Protein AF-A0A522EMK8-F1 (afdb_monomer_lite)

pLDDT: mean 88.74, std 14.67, range [38.94, 98.25]

Secondary structure (DSSP, 8-state):
-EEEEE-SS-EEEEPPGGGS-TTSSS---EEEE--EEEE--S-GGG--STTSSS-S-S------TTTHHHHS-TTTHHHHHHHHHHHHHHHHHTT----STT-------------

Foldseek 3Di:
DAWLDKDPAWDWFFDDPVPWDPPDPPTDGTDTDMDTDDDDPDDPVPDDQPPDPDGPDDDDDDDQLQQCLVVDDPRCNVVSVVGSVVVVVSCVVVVNDRDPPNHPDPPPPPDDPDD

Sequence (115 aa):
VQILGRTRYWLRYQLPERYIRKNSLPLCIGQKQIWYILRLITPDTNVRFDHCAKPEFDSWRWVDYWEPLNDVVYFKRKVYQKAMSELGVLLATNGIPVKAEGYPAKKNKAKKAKS

Radius of gyration: 17.84 Å; chains: 1; bounding box: 58×30×48 Å

Structure (mmCIF, N/CA/C/O backbone):
data_AF-A0A522EMK8-F1
#
_entry.id   AF-A0A522EMK8-F1
#
loop_
_atom_site.group_PDB
_atom_site.id
_atom_site.type_symbol
_atom_site.label_atom_id
_atom_site.label_alt_id
_atom_site.label_comp_id
_atom_site.label_asym_id
_atom_site.label_entity_id
_atom_site.label_seq_id
_atom_site.pdbx_PDB_ins_code
_atom_site.Cartn_x
_atom_site.Cartn_y
_atom_site.Cartn_z
_atom_site.occupancy
_atom_site.B_iso_or_equiv
_atom_site.auth_seq_id
_atom_site.auth_comp_id
_atom_site.auth_asym_id
_atom_site.auth_atom_id
_atom_site.pdbx_PDB_model_num
ATOM 1 N N . VAL A 1 1 ? 14.783 4.767 -7.978 1.00 93.56 1 VAL A N 1
ATOM 2 C CA . VAL A 1 1 ? 13.348 4.547 -8.303 1.00 93.56 1 VAL A CA 1
ATOM 3 C C . VAL A 1 1 ? 12.790 5.766 -9.027 1.00 93.56 1 VAL A C 1
ATOM 5 O O . VAL A 1 1 ? 13.354 6.841 -8.863 1.00 93.56 1 VAL A O 1
ATOM 8 N N . GLN A 1 2 ? 11.707 5.617 -9.791 1.00 95.12 2 GLN A N 1
ATOM 9 C CA . GLN A 1 2 ? 10.944 6.712 -10.408 1.00 95.12 2 GLN A CA 1
ATOM 10 C C . GLN A 1 2 ? 9.524 6.738 -9.825 1.00 95.12 2 GLN A C 1
ATOM 12 O O . GLN A 1 2 ? 8.908 5.685 -9.668 1.00 95.12 2 GLN A O 1
ATOM 17 N N . ILE A 1 3 ? 8.991 7.923 -9.517 1.00 95.44 3 ILE A N 1
ATOM 18 C CA . ILE A 1 3 ? 7.607 8.080 -9.047 1.00 95.44 3 ILE A CA 1
ATOM 19 C C . ILE A 1 3 ? 6.674 8.136 -10.257 1.00 95.44 3 ILE A C 1
ATOM 21 O O . ILE A 1 3 ? 6.831 9.001 -11.113 1.00 95.44 3 ILE A O 1
ATOM 25 N N . LEU A 1 4 ? 5.697 7.230 -10.310 1.00 94.50 4 LEU A N 1
ATOM 26 C CA . LEU A 1 4 ? 4.663 7.206 -11.350 1.00 94.50 4 LEU A CA 1
ATOM 27 C C . LEU A 1 4 ? 3.381 7.928 -10.908 1.00 94.50 4 LEU A C 1
ATOM 29 O O . LEU A 1 4 ? 2.617 8.412 -11.736 1.00 94.50 4 LEU A O 1
ATOM 33 N N . GLY A 1 5 ? 3.130 8.003 -9.599 1.00 95.50 5 GLY A N 1
ATOM 34 C CA . GLY A 1 5 ? 1.948 8.666 -9.064 1.00 95.50 5 GLY A CA 1
ATOM 35 C C . GLY A 1 5 ? 1.779 8.492 -7.561 1.00 95.50 5 GLY A C 1
ATOM 36 O O . GLY A 1 5 ? 2.550 7.788 -6.904 1.00 95.50 5 GLY A O 1
ATOM 37 N N . ARG A 1 6 ? 0.742 9.138 -7.023 1.00 97.19 6 ARG A N 1
ATOM 38 C CA . ARG A 1 6 ? 0.340 9.026 -5.619 1.00 97.19 6 ARG A CA 1
ATOM 39 C C . ARG A 1 6 ? -1.169 9.125 -5.453 1.00 97.19 6 ARG A C 1
ATOM 41 O O . ARG A 1 6 ? -1.839 9.693 -6.311 1.00 97.19 6 ARG A O 1
ATOM 48 N N . THR A 1 7 ? -1.681 8.676 -4.311 1.00 97.88 7 THR A N 1
ATOM 49 C CA . THR A 1 7 ? -3.073 8.942 -3.939 1.00 97.88 7 THR A CA 1
ATOM 50 C C . THR A 1 7 ? -3.287 10.433 -3.704 1.00 97.88 7 THR A C 1
ATOM 52 O O . THR A 1 7 ? -2.461 11.117 -3.083 1.00 97.88 7 THR A O 1
ATOM 55 N N . ARG A 1 8 ? -4.420 10.949 -4.176 1.00 96.44 8 ARG A N 1
ATOM 56 C CA . ARG A 1 8 ? -4.807 12.359 -4.093 1.00 96.44 8 ARG A CA 1
ATOM 57 C C . ARG A 1 8 ? -4.987 12.803 -2.647 1.00 96.44 8 ARG A C 1
ATOM 59 O O . ARG A 1 8 ? -4.515 13.879 -2.276 1.00 96.44 8 ARG A O 1
ATOM 66 N N . TYR A 1 9 ? -5.616 11.955 -1.835 1.00 97.19 9 TYR A N 1
ATOM 67 C CA . TYR A 1 9 ? -5.967 12.242 -0.447 1.00 97.19 9 TYR A CA 1
ATOM 68 C C . TYR A 1 9 ? -5.414 11.204 0.529 1.00 97.19 9 TYR A C 1
ATOM 70 O O . TYR A 1 9 ? -5.051 10.087 0.164 1.00 97.19 9 TYR A O 1
ATOM 78 N N . TRP A 1 10 ? -5.402 11.586 1.807 1.00 98.25 10 TRP A N 1
ATOM 79 C CA . TRP A 1 10 ? -5.060 10.706 2.919 1.00 98.25 10 TRP A CA 1
ATOM 80 C C . TRP A 1 10 ? -6.054 9.551 3.049 1.00 98.25 10 TRP A C 1
ATOM 82 O O . TRP A 1 10 ? -7.241 9.764 3.325 1.00 98.25 10 TRP A O 1
ATOM 92 N N . LEU A 1 11 ? -5.548 8.327 2.958 1.00 98.06 11 LEU A N 1
ATOM 93 C CA . LEU A 1 11 ? -6.284 7.110 3.276 1.00 98.06 11 LEU A CA 1
ATOM 94 C C . LEU A 1 11 ? -6.106 6.771 4.755 1.00 98.06 11 LEU A C 1
ATOM 96 O O . LEU A 1 11 ? -5.055 7.022 5.337 1.00 98.06 11 LEU A O 1
ATOM 100 N N . ARG A 1 12 ? -7.152 6.242 5.391 1.00 98.00 12 ARG A N 1
ATOM 101 C CA . ARG A 1 12 ? -7.174 6.005 6.840 1.00 98.00 12 ARG A CA 1
ATOM 102 C C . ARG A 1 12 ? -7.649 4.598 7.147 1.00 98.00 12 ARG A C 1
ATOM 104 O O . ARG A 1 12 ? -8.628 4.144 6.555 1.00 98.00 12 ARG A O 1
ATOM 111 N N . TYR A 1 13 ? -6.997 3.959 8.109 1.00 97.25 13 TYR A N 1
ATOM 112 C CA . TYR A 1 13 ? -7.505 2.756 8.759 1.00 97.25 13 TYR A CA 1
ATOM 113 C C . TYR A 1 13 ? -7.374 2.883 10.273 1.00 97.25 13 TYR A C 1
ATOM 115 O O . TYR A 1 13 ? -6.510 3.603 10.779 1.00 97.25 13 TYR A O 1
ATOM 123 N N . GLN A 1 14 ? -8.230 2.156 10.982 1.00 96.69 14 GLN A N 1
ATOM 124 C CA . GLN A 1 14 ? -8.163 2.010 12.429 1.00 96.69 14 GLN A CA 1
ATOM 125 C C . GLN A 1 14 ? -7.516 0.675 12.780 1.00 96.69 14 GLN A C 1
ATOM 127 O O . GLN A 1 14 ? -7.732 -0.332 12.097 1.00 96.69 14 GLN A O 1
ATOM 132 N N . LEU A 1 15 ? -6.706 0.678 13.831 1.00 96.62 15 LEU A N 1
ATOM 133 C CA . LEU A 1 15 ? -6.187 -0.546 14.415 1.00 96.62 15 LEU A CA 1
ATOM 134 C C . LEU A 1 15 ? -7.317 -1.246 15.183 1.00 96.62 15 LEU A C 1
ATOM 136 O O . LEU A 1 15 ? -8.038 -0.594 15.936 1.00 96.62 15 LEU A O 1
ATOM 140 N N . PRO A 1 16 ? -7.469 -2.568 15.028 1.00 96.12 16 PRO A N 1
ATOM 141 C CA . PRO A 1 16 ? -8.284 -3.361 15.938 1.00 96.12 16 PRO A CA 1
ATOM 142 C C . PRO A 1 16 ? -7.791 -3.208 17.377 1.00 96.12 16 PRO A C 1
ATOM 144 O O . PRO A 1 16 ? -6.582 -3.118 17.589 1.00 96.12 16 PRO A O 1
ATOM 147 N N . GLU A 1 17 ? -8.698 -3.256 18.356 1.00 93.81 17 GLU A N 1
ATOM 148 C CA . GLU A 1 17 ? -8.380 -2.933 19.756 1.00 93.81 17 GLU A CA 1
ATOM 149 C C . GLU A 1 17 ? -7.176 -3.715 20.301 1.00 93.81 17 GLU A C 1
ATOM 151 O O . GLU A 1 17 ? -6.285 -3.137 20.917 1.00 93.81 17 GLU A O 1
ATOM 156 N N . ARG A 1 18 ? -7.081 -5.010 19.978 1.00 94.00 18 ARG A N 1
ATOM 157 C CA . ARG A 1 18 ? -5.967 -5.883 20.388 1.00 94.00 18 ARG A CA 1
ATOM 158 C C . ARG A 1 18 ? -4.580 -5.443 19.896 1.00 94.00 18 ARG A C 1
ATOM 160 O O . ARG A 1 18 ? -3.580 -5.902 20.430 1.00 94.00 18 ARG A O 1
ATOM 167 N N . TYR A 1 19 ? -4.508 -4.609 18.858 1.00 93.56 19 TYR A N 1
ATOM 168 C CA . TYR A 1 19 ? -3.254 -4.085 18.307 1.00 93.56 19 TYR A CA 1
ATOM 169 C C . TYR A 1 19 ? -2.955 -2.650 18.765 1.00 93.56 19 TYR A C 1
ATOM 171 O O . TYR A 1 19 ? -1.913 -2.100 18.402 1.00 93.56 19 TYR A O 1
ATOM 179 N N . ILE A 1 20 ? -3.842 -2.034 19.551 1.00 93.88 20 ILE A N 1
ATOM 180 C CA . ILE A 1 20 ? -3.618 -0.710 20.130 1.00 93.88 20 ILE A CA 1
ATOM 181 C C . ILE A 1 20 ? -2.710 -0.861 21.354 1.00 93.88 20 ILE A C 1
ATOM 183 O O . ILE A 1 20 ? -3.032 -1.561 22.314 1.00 93.88 20 ILE A O 1
ATOM 187 N N . ARG A 1 21 ? -1.565 -0.174 21.341 1.00 92.56 21 ARG A N 1
ATOM 188 C CA . ARG A 1 21 ? -0.636 -0.152 22.476 1.00 92.56 21 ARG A CA 1
ATOM 189 C C . ARG A 1 21 ? -1.170 0.802 23.544 1.00 92.56 21 ARG A C 1
ATOM 191 O O . ARG A 1 21 ? -1.042 2.013 23.410 1.00 92.56 21 ARG A O 1
ATOM 198 N N . LYS A 1 22 ? -1.761 0.250 24.607 1.00 89.44 22 LYS A N 1
ATOM 199 C CA . LYS A 1 22 ? -2.355 1.033 25.710 1.00 89.44 22 LYS A CA 1
ATOM 200 C C . LYS A 1 22 ? -1.308 1.750 26.582 1.00 89.44 22 LYS A C 1
ATOM 202 O O . LYS A 1 22 ? -1.645 2.704 27.265 1.00 89.44 22 LYS A O 1
ATOM 207 N N . ASN A 1 23 ? -0.036 1.352 26.486 1.00 90.75 23 ASN A N 1
ATOM 208 C CA . ASN A 1 23 ? 1.065 1.911 27.280 1.00 90.75 23 ASN A CA 1
ATOM 209 C C . ASN A 1 23 ? 1.780 3.093 26.596 1.00 90.75 23 ASN A C 1
ATOM 211 O O . ASN A 1 23 ? 2.814 3.540 27.082 1.00 90.75 23 ASN A O 1
ATOM 215 N N . SER A 1 24 ? 1.282 3.578 25.452 1.00 86.31 24 SER A N 1
ATOM 216 C CA . SER A 1 24 ? 1.840 4.745 24.759 1.00 86.31 24 SER A CA 1
ATOM 217 C C . SER A 1 24 ? 0.878 5.926 24.822 1.00 86.31 24 SER A C 1
ATOM 219 O O . SER A 1 24 ? -0.275 5.796 24.405 1.00 86.31 24 SER A O 1
ATOM 221 N N . LEU A 1 25 ? 1.371 7.078 25.280 1.00 88.69 25 LEU A N 1
ATOM 222 C CA . LEU A 1 25 ? 0.669 8.358 25.230 1.00 88.69 25 LEU A CA 1
ATOM 223 C C . LEU A 1 25 ? 1.393 9.289 24.242 1.00 88.69 25 LEU A C 1
ATOM 225 O O . LEU A 1 25 ? 2.605 9.456 24.370 1.00 88.69 25 LEU A O 1
ATOM 229 N N . PRO A 1 26 ? 0.690 9.891 23.264 1.00 89.44 26 PRO A N 1
ATOM 230 C CA . PRO A 1 26 ? -0.743 9.759 22.986 1.00 89.44 26 PRO A CA 1
ATOM 231 C C . PRO A 1 26 ? -1.124 8.392 22.388 1.00 89.44 26 PRO A C 1
ATOM 233 O O . PRO A 1 26 ? -0.322 7.727 21.731 1.00 89.44 26 PRO A O 1
ATOM 236 N N . LEU A 1 27 ? -2.383 7.986 22.589 1.00 93.31 27 LEU A N 1
ATOM 237 C CA . LEU A 1 27 ? -2.897 6.715 22.080 1.00 93.31 27 LEU A CA 1
ATOM 238 C C . LEU A 1 27 ? -2.950 6.717 20.544 1.00 93.31 27 LEU A C 1
ATOM 240 O O . LEU A 1 27 ? -3.671 7.507 19.930 1.00 93.31 27 LEU A O 1
ATOM 244 N N . CYS A 1 28 ? -2.236 5.787 19.911 1.00 94.12 28 CYS A N 1
ATOM 245 C CA . CYS A 1 28 ? -2.283 5.600 18.464 1.00 94.12 28 CYS A CA 1
ATOM 246 C C . CYS A 1 28 ? -3.376 4.590 18.080 1.00 94.12 28 CYS A C 1
ATOM 248 O O . CYS A 1 28 ? -3.227 3.385 18.282 1.00 94.12 28 CYS A O 1
ATOM 250 N N . ILE A 1 29 ? -4.474 5.084 17.504 1.00 95.31 29 ILE A N 1
ATOM 251 C CA . ILE A 1 29 ? -5.650 4.273 17.132 1.00 95.31 29 ILE A CA 1
ATOM 252 C C . ILE A 1 29 ? -5.648 3.806 15.668 1.00 95.31 29 ILE A C 1
ATOM 254 O O . ILE A 1 29 ? -6.589 3.152 15.219 1.00 95.31 29 ILE A O 1
ATOM 258 N N . GLY A 1 30 ? -4.643 4.176 14.877 1.00 96.06 30 GLY A N 1
ATOM 259 C CA . GLY A 1 30 ? -4.666 3.965 13.433 1.00 96.06 30 GLY A CA 1
ATOM 260 C C . GLY A 1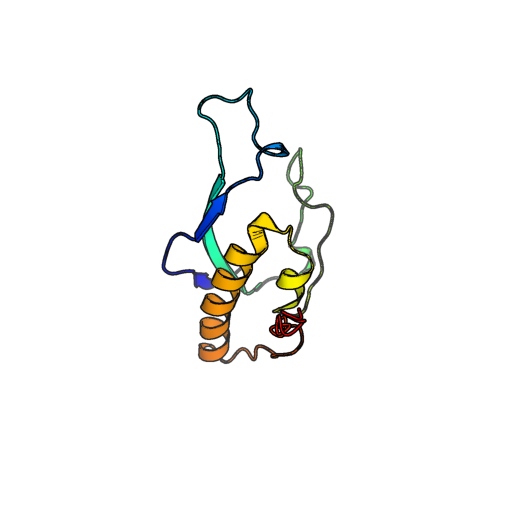 30 ? -3.594 4.751 12.698 1.00 96.06 30 GLY A C 1
ATOM 261 O O . GLY A 1 30 ? -2.707 5.340 13.309 1.00 96.06 30 GLY A O 1
ATOM 262 N N . GLN A 1 31 ? -3.690 4.773 11.371 1.00 97.12 31 GLN A N 1
ATOM 263 C CA . GLN A 1 31 ? -2.762 5.532 10.535 1.00 97.12 31 GLN A CA 1
ATOM 264 C C . GLN A 1 31 ? -3.494 6.321 9.452 1.00 97.12 31 GLN A C 1
ATOM 266 O O . GLN A 1 31 ? -4.539 5.904 8.944 1.00 97.12 31 GLN A O 1
ATOM 271 N N . LYS A 1 32 ? -2.903 7.462 9.088 1.00 97.62 32 LYS A N 1
ATOM 272 C CA . LYS A 1 32 ? -3.210 8.218 7.872 1.00 97.62 32 LYS A CA 1
ATOM 273 C C . LYS A 1 32 ? -2.049 7.988 6.907 1.00 97.62 32 LYS A C 1
ATOM 275 O O . LYS A 1 32 ? -0.902 8.153 7.306 1.00 97.62 32 LYS A O 1
ATOM 280 N N . GLN A 1 33 ? -2.336 7.594 5.673 1.00 98.19 33 GLN A N 1
ATOM 281 C CA . GLN A 1 33 ? -1.322 7.234 4.684 1.00 98.19 33 GLN A CA 1
ATOM 282 C C . GLN A 1 33 ? -1.584 7.916 3.337 1.00 98.19 33 GLN A C 1
ATOM 284 O O . GLN A 1 33 ? -2.731 7.996 2.893 1.00 98.19 33 GLN A O 1
ATOM 289 N N . ILE A 1 34 ? -0.513 8.372 2.687 1.00 98.19 34 ILE A N 1
ATOM 290 C CA . ILE A 1 34 ? -0.471 8.671 1.252 1.00 98.19 34 ILE A CA 1
ATOM 291 C C . ILE A 1 34 ? 0.298 7.531 0.599 1.00 98.19 34 ILE A C 1
ATOM 293 O O . ILE A 1 34 ? 1.377 7.173 1.067 1.00 98.19 34 ILE A O 1
ATOM 297 N N . TRP A 1 35 ? -0.268 6.954 -0.453 1.00 98.19 35 TRP A N 1
ATOM 298 C CA . TRP A 1 35 ? 0.351 5.853 -1.178 1.00 98.19 35 TRP A CA 1
ATOM 299 C C . TRP A 1 35 ? 1.020 6.373 -2.438 1.00 98.19 35 TRP A C 1
ATOM 301 O O . TRP A 1 35 ? 0.465 7.241 -3.105 1.00 98.19 35 TRP A O 1
ATOM 311 N N . TYR A 1 36 ? 2.184 5.822 -2.762 1.00 97.44 36 TYR A N 1
ATOM 312 C CA . TYR A 1 36 ? 2.920 6.107 -3.989 1.00 97.44 36 TYR A CA 1
ATOM 313 C C . TYR A 1 36 ? 3.036 4.833 -4.810 1.00 97.44 36 TYR A C 1
ATOM 315 O O . TYR A 1 36 ? 3.173 3.746 -4.250 1.00 97.44 36 TYR A O 1
ATOM 323 N N . ILE A 1 37 ? 3.019 4.980 -6.130 1.00 95.88 37 ILE A N 1
ATOM 324 C CA . ILE A 1 37 ? 3.396 3.907 -7.041 1.00 95.88 37 ILE A CA 1
ATOM 325 C C . ILE A 1 37 ? 4.706 4.257 -7.725 1.00 95.88 37 ILE A C 1
ATOM 327 O O . ILE A 1 37 ? 4.879 5.358 -8.255 1.00 95.88 37 ILE A O 1
ATOM 331 N N . LEU A 1 38 ? 5.653 3.328 -7.633 1.00 95.50 38 LEU A N 1
ATOM 332 C CA . LEU A 1 38 ? 7.040 3.535 -8.013 1.00 95.50 38 LEU A CA 1
ATOM 333 C C . LEU A 1 38 ? 7.443 2.516 -9.072 1.00 95.50 38 LEU A C 1
ATOM 335 O O . LEU A 1 38 ? 7.081 1.345 -8.984 1.00 95.50 38 LEU A O 1
ATOM 339 N N . ARG A 1 39 ? 8.251 2.962 -10.029 1.00 94.44 39 ARG A N 1
ATOM 340 C CA . ARG A 1 39 ? 8.988 2.091 -10.940 1.00 94.44 39 ARG A CA 1
ATOM 341 C C . ARG A 1 39 ? 10.396 1.883 -10.395 1.00 94.44 39 ARG A C 1
ATOM 343 O O . ARG A 1 39 ? 11.123 2.850 -10.133 1.00 94.44 39 ARG A O 1
ATOM 350 N N . LEU A 1 40 ? 10.795 0.627 -10.239 1.00 96.00 40 LEU A N 1
ATOM 351 C CA . LEU A 1 40 ? 12.192 0.289 -10.005 1.00 96.00 40 LEU A CA 1
ATOM 352 C C . LEU A 1 40 ? 12.962 0.498 -11.320 1.00 96.00 40 LEU A C 1
ATOM 354 O O . LEU A 1 40 ? 12.553 0.008 -12.367 1.00 96.00 40 LEU A O 1
ATOM 358 N N . ILE A 1 41 ? 14.022 1.307 -11.271 1.00 96.75 41 ILE A N 1
ATOM 359 C CA . ILE A 1 41 ? 14.865 1.668 -12.433 1.00 96.75 41 ILE A CA 1
ATOM 360 C C . ILE A 1 41 ? 16.290 1.115 -12.299 1.00 96.75 41 ILE A C 1
ATOM 362 O O . ILE A 1 41 ? 17.160 1.413 -13.106 1.00 96.75 41 ILE A O 1
ATOM 366 N N . THR A 1 42 ? 16.533 0.363 -11.231 1.00 97.00 42 THR A N 1
ATOM 367 C CA . THR A 1 42 ? 17.808 -0.263 -10.884 1.00 97.00 42 THR A CA 1
ATOM 368 C C . THR A 1 42 ? 17.622 -1.776 -10.870 1.00 97.00 42 THR A C 1
ATOM 370 O O . THR A 1 42 ? 16.478 -2.228 -10.817 1.00 97.00 42 THR A O 1
ATOM 373 N N . PRO A 1 43 ? 18.708 -2.560 -10.852 1.00 96.94 43 PRO A N 1
ATOM 374 C CA . PRO A 1 43 ? 18.610 -3.998 -10.640 1.00 96.94 43 PRO A CA 1
ATOM 375 C C . PRO A 1 43 ? 17.895 -4.350 -9.328 1.00 96.94 43 PRO A C 1
ATOM 377 O O . PRO A 1 43 ? 18.026 -3.640 -8.326 1.00 96.94 43 PRO A O 1
ATOM 380 N N . ASP A 1 44 ? 17.196 -5.482 -9.331 1.00 95.56 44 ASP A N 1
ATOM 381 C CA . ASP A 1 44 ? 16.466 -6.029 -8.180 1.00 95.56 44 ASP A CA 1
ATOM 382 C C . ASP A 1 44 ? 17.388 -6.317 -6.982 1.00 95.56 44 ASP A C 1
ATOM 384 O O . ASP A 1 44 ? 16.978 -6.182 -5.831 1.00 95.56 44 ASP A O 1
ATOM 388 N N . THR A 1 45 ? 18.669 -6.606 -7.237 1.00 95.12 45 THR A N 1
ATOM 389 C CA . THR A 1 45 ? 19.716 -6.791 -6.214 1.00 95.12 45 THR A CA 1
ATOM 390 C C . THR A 1 45 ? 19.926 -5.570 -5.320 1.00 95.12 45 THR A C 1
ATOM 392 O O . THR A 1 45 ? 20.512 -5.686 -4.246 1.00 95.12 45 THR A O 1
ATOM 395 N N . ASN A 1 46 ? 19.462 -4.393 -5.745 1.00 95.50 46 ASN A N 1
ATOM 396 C CA . ASN A 1 46 ? 19.572 -3.170 -4.956 1.00 95.50 46 ASN A CA 1
ATOM 397 C C . ASN A 1 46 ? 18.455 -3.045 -3.905 1.00 95.50 46 ASN A C 1
ATOM 399 O O . ASN A 1 46 ? 18.514 -2.144 -3.067 1.00 95.50 46 ASN A O 1
ATOM 403 N N . VAL A 1 47 ? 17.443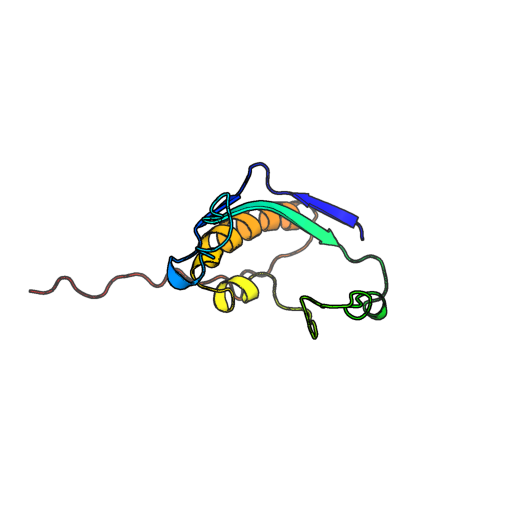 -3.920 -3.925 1.00 94.62 47 VAL A N 1
ATOM 404 C CA . VAL A 1 47 ? 16.415 -3.987 -2.881 1.00 94.62 47 VAL A CA 1
ATOM 405 C C . VAL A 1 47 ? 16.969 -4.789 -1.703 1.00 94.62 47 VAL A C 1
ATOM 407 O O . VAL A 1 47 ? 17.045 -6.015 -1.749 1.00 94.62 47 VAL A O 1
ATOM 410 N N . ARG A 1 48 ? 17.370 -4.079 -0.644 1.00 94.56 48 ARG A N 1
ATOM 411 C CA . ARG A 1 48 ? 18.001 -4.645 0.556 1.00 94.56 48 ARG A CA 1
ATOM 412 C C . ARG A 1 48 ? 17.227 -4.296 1.822 1.00 94.56 48 ARG A C 1
ATOM 414 O O . ARG A 1 48 ? 16.780 -3.161 1.979 1.00 94.56 48 ARG A O 1
ATOM 421 N N . PHE A 1 49 ? 17.130 -5.252 2.745 1.00 94.75 49 PHE A N 1
ATOM 422 C CA . PHE A 1 49 ? 16.458 -5.083 4.042 1.00 94.75 49 PHE A CA 1
ATOM 423 C C . PHE A 1 49 ? 17.412 -5.134 5.243 1.00 94.75 49 PHE A C 1
ATOM 425 O O . PHE A 1 49 ? 17.004 -4.853 6.361 1.00 94.75 49 PHE A O 1
ATOM 432 N N . ASP A 1 50 ? 18.694 -5.420 5.026 1.00 93.38 50 ASP A N 1
ATOM 433 C CA . ASP A 1 50 ? 19.711 -5.638 6.063 1.00 93.38 50 ASP A CA 1
ATOM 434 C C . ASP A 1 50 ? 20.422 -4.355 6.539 1.00 93.38 50 ASP A C 1
ATOM 436 O O . ASP A 1 50 ? 21.350 -4.405 7.341 1.00 93.38 50 ASP A O 1
ATOM 440 N N . HIS A 1 51 ? 19.974 -3.183 6.085 1.00 91.62 51 HIS A N 1
ATOM 441 C CA . HIS A 1 51 ? 20.551 -1.887 6.463 1.00 91.62 51 HIS A CA 1
ATOM 442 C C . HIS A 1 51 ? 19.946 -1.266 7.736 1.00 91.62 51 HIS A C 1
ATOM 444 O O . HIS A 1 51 ? 20.291 -0.141 8.098 1.00 91.62 51 HIS A O 1
ATOM 450 N N . CYS A 1 52 ? 19.043 -1.967 8.426 1.00 93.50 52 CYS A N 1
ATOM 451 C CA . CYS A 1 52 ? 18.442 -1.513 9.678 1.00 93.50 52 CYS A CA 1
ATOM 452 C C . CYS A 1 52 ? 18.646 -2.557 10.780 1.00 93.50 52 CYS A C 1
ATOM 454 O O . CYS A 1 52 ? 18.450 -3.744 10.543 1.00 93.50 52 CYS A O 1
ATOM 456 N N . ALA A 1 53 ? 18.956 -2.117 12.006 1.00 93.56 53 ALA A N 1
ATOM 457 C CA . ALA A 1 53 ? 19.128 -3.008 13.161 1.00 93.56 53 ALA A CA 1
ATOM 458 C C . ALA A 1 53 ? 17.868 -3.831 13.489 1.00 93.56 53 ALA A C 1
ATOM 460 O O . ALA A 1 53 ? 17.953 -4.892 14.102 1.00 93.56 53 ALA A O 1
ATOM 461 N N . LYS A 1 54 ? 16.691 -3.331 13.096 1.00 93.62 54 LYS A N 1
ATOM 462 C CA . LYS A 1 54 ? 15.414 -4.027 13.232 1.00 93.62 54 LYS A CA 1
ATOM 463 C C . LYS A 1 54 ? 14.644 -3.937 11.909 1.00 93.62 54 LYS A C 1
ATOM 465 O O . LYS A 1 54 ? 13.854 -3.003 11.750 1.00 93.62 54 LYS A O 1
ATOM 470 N N . PRO A 1 55 ? 14.896 -4.850 10.957 1.00 94.50 55 PRO A N 1
ATOM 471 C CA . PRO A 1 55 ? 14.248 -4.818 9.652 1.00 94.50 55 PRO A CA 1
ATOM 472 C C . PRO A 1 55 ? 12.738 -5.060 9.773 1.00 94.50 55 PRO A C 1
ATOM 474 O O . PRO A 1 55 ? 12.281 -5.805 10.638 1.00 94.50 55 PRO A O 1
ATOM 477 N N . GLU A 1 56 ? 11.954 -4.406 8.913 1.00 94.31 56 GLU A N 1
ATOM 478 C CA . GLU A 1 56 ? 10.506 -4.652 8.811 1.00 94.31 56 GLU A CA 1
ATOM 479 C C . GLU A 1 56 ? 10.195 -5.906 7.980 1.00 94.31 56 GLU A C 1
ATOM 481 O O . GLU A 1 56 ? 9.175 -6.555 8.207 1.00 94.31 56 GLU A O 1
ATOM 486 N N . PHE A 1 57 ? 11.072 -6.247 7.033 1.00 95.38 57 PHE A N 1
ATOM 487 C CA . PHE A 1 57 ? 10.878 -7.319 6.062 1.00 95.38 57 PHE A CA 1
ATOM 488 C C . PHE A 1 57 ? 12.083 -8.256 6.032 1.00 95.38 57 PHE A C 1
ATOM 490 O O . PHE A 1 57 ? 13.221 -7.796 6.082 1.00 95.38 57 PHE A O 1
ATOM 497 N N . ASP A 1 58 ? 11.814 -9.551 5.865 1.00 94.19 58 ASP A N 1
ATOM 498 C CA . ASP A 1 58 ? 12.851 -10.580 5.717 1.00 94.19 58 ASP A CA 1
ATOM 499 C C . ASP A 1 58 ? 13.186 -10.853 4.242 1.00 94.19 58 ASP A C 1
ATOM 501 O O . ASP A 1 58 ? 14.328 -11.128 3.885 1.00 94.19 58 ASP A O 1
ATOM 505 N N . SER A 1 59 ? 12.182 -10.795 3.362 1.00 94.50 59 SER A N 1
ATOM 506 C CA . SER A 1 59 ? 12.326 -11.063 1.928 1.00 94.50 59 SER A CA 1
ATOM 507 C C . SER A 1 59 ? 11.218 -10.392 1.116 1.00 94.50 59 SER A C 1
ATOM 509 O O . SER A 1 59 ? 10.263 -9.839 1.667 1.00 94.50 59 SER A O 1
ATOM 511 N N . TRP A 1 60 ? 11.354 -10.425 -0.210 1.00 95.75 60 TRP A N 1
ATOM 512 C CA . TRP A 1 60 ? 10.376 -9.875 -1.139 1.00 95.75 60 TRP A CA 1
ATOM 513 C C . TRP A 1 60 ? 10.298 -10.708 -2.419 1.00 95.75 60 TRP A C 1
ATOM 515 O O . TRP A 1 60 ? 11.221 -11.448 -2.755 1.00 95.75 60 TRP A O 1
ATOM 525 N N . ARG A 1 61 ? 9.181 -10.579 -3.136 1.00 95.56 61 ARG A N 1
ATOM 526 C CA . ARG A 1 61 ? 8.990 -11.130 -4.480 1.00 95.56 61 ARG A CA 1
ATOM 527 C C . ARG A 1 61 ? 8.102 -10.199 -5.293 1.00 95.56 61 ARG A C 1
ATOM 529 O O . ARG A 1 61 ? 7.266 -9.495 -4.723 1.00 95.56 61 ARG A O 1
ATOM 536 N N . TRP A 1 62 ? 8.244 -10.238 -6.611 1.00 95.06 62 TRP A N 1
ATOM 537 C CA . TRP A 1 62 ? 7.247 -9.655 -7.502 1.00 95.06 62 TRP A CA 1
ATOM 538 C C . TRP A 1 62 ? 5.959 -10.481 -7.460 1.00 95.06 62 TRP A C 1
ATOM 540 O O . TRP A 1 62 ? 5.994 -11.710 -7.377 1.00 95.06 62 TRP A O 1
ATOM 550 N N . VAL A 1 63 ? 4.826 -9.785 -7.491 1.00 93.81 63 VAL A N 1
ATOM 551 C CA . VAL A 1 63 ? 3.477 -10.358 -7.443 1.00 93.81 63 VAL A CA 1
ATOM 552 C C . VAL A 1 63 ? 2.597 -9.665 -8.471 1.00 93.81 63 VAL A C 1
ATOM 554 O O . VAL A 1 63 ? 2.891 -8.531 -8.868 1.00 93.81 63 VAL A O 1
ATOM 557 N N . ASP A 1 64 ? 1.509 -10.317 -8.877 1.00 92.31 64 ASP A N 1
ATOM 558 C CA . ASP A 1 64 ? 0.532 -9.668 -9.746 1.00 92.31 64 ASP A CA 1
ATOM 559 C C . ASP A 1 64 ? -0.117 -8.480 -9.031 1.00 92.31 64 ASP A C 1
ATOM 561 O O . ASP A 1 64 ? -0.321 -8.493 -7.813 1.00 92.31 64 ASP A O 1
ATOM 565 N N . TYR A 1 65 ? -0.473 -7.443 -9.798 1.00 93.56 65 TYR A N 1
ATOM 566 C CA . TYR A 1 65 ? -0.867 -6.150 -9.234 1.00 93.56 65 TYR A CA 1
ATOM 567 C C . TYR A 1 65 ? -1.967 -6.268 -8.181 1.00 93.56 65 TYR A C 1
ATOM 569 O O . TYR A 1 65 ? -1.899 -5.576 -7.179 1.00 93.56 65 TYR A O 1
ATOM 577 N N . TRP A 1 66 ? -2.957 -7.145 -8.368 1.00 93.81 66 TRP A N 1
ATOM 578 C CA . TRP A 1 66 ? -4.093 -7.281 -7.453 1.00 93.81 66 TRP A CA 1
ATOM 579 C C . TRP A 1 66 ? -3.910 -8.310 -6.334 1.00 93.81 66 TRP A C 1
ATOM 581 O O . TRP A 1 66 ? -4.705 -8.312 -5.390 1.00 93.81 66 TRP A O 1
ATOM 591 N N . GLU A 1 67 ? -2.869 -9.142 -6.393 1.00 93.31 67 GLU A N 1
ATOM 592 C CA . GLU A 1 67 ? -2.596 -10.206 -5.418 1.00 93.31 67 GLU A CA 1
ATOM 593 C C . GLU A 1 67 ? -2.552 -9.699 -3.958 1.00 93.31 67 GLU A C 1
ATOM 595 O O . GLU A 1 67 ? -3.221 -10.303 -3.110 1.00 93.31 67 GLU A O 1
ATOM 600 N N . PRO A 1 68 ? -1.935 -8.534 -3.641 1.00 94.56 68 PRO A N 1
ATOM 601 C CA . PRO A 1 68 ? -1.886 -8.013 -2.272 1.00 94.56 68 PRO A CA 1
ATOM 602 C C . PRO A 1 68 ? -3.250 -7.804 -1.600 1.00 94.56 68 PRO A C 1
ATOM 604 O O . PRO A 1 68 ? -3.330 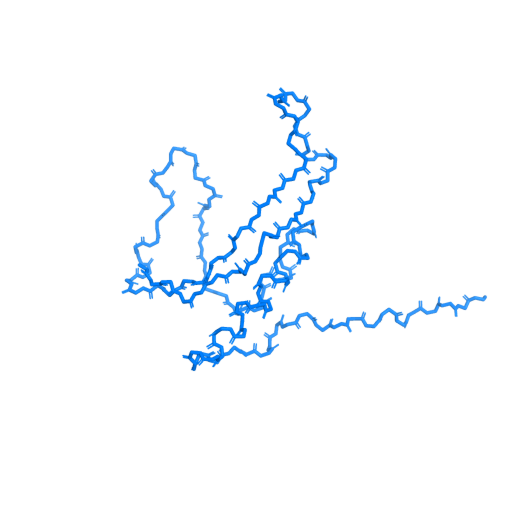-7.771 -0.371 1.00 94.56 68 PRO A O 1
ATOM 607 N N . LEU A 1 69 ? -4.343 -7.660 -2.362 1.00 94.19 69 LEU A N 1
ATOM 608 C CA . LEU A 1 69 ? -5.684 -7.498 -1.788 1.00 94.19 69 LEU A CA 1
ATOM 609 C C . LEU A 1 69 ? -6.186 -8.751 -1.060 1.00 94.19 69 LEU A C 1
ATOM 611 O O . LEU A 1 69 ? -7.033 -8.631 -0.166 1.00 94.19 69 LEU A O 1
ATOM 615 N N . ASN A 1 70 ? -5.672 -9.925 -1.421 1.00 91.25 70 ASN A N 1
ATOM 616 C CA . ASN A 1 70 ? -6.063 -11.197 -0.820 1.00 91.25 70 ASN A CA 1
ATOM 617 C C . ASN A 1 70 ? -5.280 -11.469 0.475 1.00 91.25 70 ASN A C 1
ATOM 619 O O . ASN A 1 70 ? -5.882 -11.849 1.489 1.00 91.25 70 ASN A O 1
ATOM 623 N N . ASP A 1 71 ? -3.982 -11.162 0.468 1.00 92.38 71 ASP A N 1
ATOM 624 C CA . ASP A 1 71 ? -3.047 -11.513 1.547 1.00 92.38 71 ASP A CA 1
ATOM 625 C C . ASP A 1 71 ? -2.964 -10.455 2.650 1.00 92.38 71 ASP A C 1
ATOM 627 O O . ASP A 1 71 ? -2.602 -10.748 3.793 1.00 92.38 71 ASP A O 1
ATOM 631 N N . VAL A 1 72 ? -3.331 -9.207 2.344 1.00 95.38 72 VAL A N 1
ATOM 632 C CA . VAL A 1 72 ? -3.238 -8.126 3.322 1.00 95.38 72 VAL A CA 1
ATOM 633 C C . VAL A 1 72 ? -4.163 -8.361 4.523 1.00 95.38 72 VAL A C 1
ATOM 635 O O . VAL A 1 72 ? -5.340 -8.737 4.406 1.00 95.38 72 VAL A O 1
ATOM 638 N N . VAL A 1 73 ? -3.630 -8.048 5.708 1.00 95.56 73 VAL A N 1
ATOM 639 C CA . VAL A 1 73 ? -4.364 -8.062 6.978 1.00 95.56 73 VAL A CA 1
ATOM 640 C C . VAL A 1 73 ? -5.693 -7.310 6.871 1.00 95.56 73 VAL A C 1
ATOM 642 O O . VAL A 1 73 ? -5.790 -6.222 6.293 1.00 95.56 73 VAL A O 1
ATOM 645 N N . TYR A 1 74 ? -6.739 -7.887 7.464 1.00 95.19 74 TYR A N 1
ATOM 646 C CA . TYR A 1 74 ? -8.127 -7.493 7.206 1.00 95.19 74 TYR A CA 1
ATOM 647 C C . TYR A 1 74 ? -8.412 -5.995 7.404 1.00 95.19 74 TYR A C 1
ATOM 649 O O . TYR A 1 74 ? -9.155 -5.401 6.623 1.00 95.19 74 TYR A O 1
ATOM 657 N N . PHE A 1 75 ? -7.806 -5.366 8.415 1.00 95.31 75 PHE A N 1
ATOM 658 C CA . PHE A 1 75 ? -8.047 -3.960 8.749 1.00 95.31 75 PHE A CA 1
ATOM 659 C C . PHE A 1 75 ? -7.391 -2.982 7.761 1.00 95.31 75 PHE A C 1
ATOM 661 O O . PHE A 1 75 ? -7.801 -1.825 7.692 1.00 95.31 75 PHE A O 1
ATOM 668 N N . LYS A 1 76 ? -6.428 -3.439 6.946 1.00 96.94 76 LYS A N 1
ATOM 669 C CA . LYS A 1 76 ? -5.810 -2.646 5.869 1.00 96.94 76 LYS A CA 1
ATOM 670 C C . LYS A 1 76 ? -6.470 -2.862 4.500 1.00 96.94 76 LYS A C 1
ATOM 672 O O . LYS A 1 76 ? -6.301 -2.010 3.630 1.00 96.94 76 LYS A O 1
ATOM 677 N N . ARG A 1 77 ? -7.279 -3.916 4.308 1.00 95.88 77 ARG A N 1
ATOM 678 C CA . ARG A 1 77 ? -7.888 -4.278 3.005 1.00 95.88 77 ARG A CA 1
ATOM 679 C C . ARG A 1 77 ? -8.581 -3.117 2.295 1.00 95.88 77 ARG A C 1
ATOM 681 O O . ARG A 1 77 ? -8.338 -2.888 1.118 1.00 95.88 77 ARG A O 1
ATOM 688 N N . LYS A 1 78 ? -9.406 -2.341 3.007 1.00 95.81 78 LYS A N 1
ATOM 689 C CA . LYS A 1 78 ? -10.115 -1.188 2.415 1.00 95.81 78 LYS A CA 1
ATOM 690 C C . LYS A 1 78 ? -9.165 -0.079 1.953 1.00 95.81 78 LYS A C 1
ATOM 692 O O . LYS A 1 78 ? -9.455 0.586 0.965 1.00 95.81 78 LYS A O 1
ATOM 697 N N . VAL A 1 79 ? -8.066 0.147 2.676 1.00 97.62 79 VAL A N 1
ATOM 698 C CA . VAL A 1 79 ? -7.056 1.146 2.295 1.00 97.62 79 VAL A CA 1
ATOM 699 C C . VAL A 1 79 ? -6.284 0.669 1.073 1.00 97.62 79 VAL A C 1
ATOM 701 O O . VAL A 1 79 ? -6.173 1.434 0.122 1.00 97.62 79 VAL A O 1
ATOM 704 N N . TYR A 1 80 ? -5.856 -0.595 1.055 1.00 97.50 80 TYR A N 1
ATOM 705 C CA . TYR A 1 80 ? -5.197 -1.196 -0.107 1.00 97.50 80 TYR A CA 1
ATOM 706 C C . TYR A 1 80 ? -6.096 -1.146 -1.344 1.00 97.50 80 TYR A C 1
ATOM 708 O O . TYR A 1 80 ? -5.677 -0.643 -2.378 1.00 97.50 80 TYR A O 1
ATOM 716 N N . GLN A 1 81 ? -7.364 -1.557 -1.228 1.00 96.19 81 GLN A N 1
ATOM 717 C CA . GLN A 1 81 ? -8.303 -1.529 -2.350 1.00 96.19 81 GLN A CA 1
ATOM 718 C C . GLN A 1 81 ? -8.464 -0.119 -2.928 1.00 96.19 81 GLN A C 1
ATOM 720 O O . GLN A 1 81 ? -8.447 0.040 -4.146 1.00 96.19 81 GLN A O 1
ATOM 725 N N . LYS A 1 82 ? -8.592 0.906 -2.074 1.00 96.81 82 LYS A N 1
ATOM 726 C CA . LYS A 1 82 ? -8.686 2.304 -2.521 1.00 96.81 82 LYS A CA 1
ATOM 727 C C . LYS A 1 82 ? -7.397 2.766 -3.194 1.00 96.81 82 LYS A C 1
ATOM 729 O O . LYS A 1 82 ? -7.464 3.272 -4.307 1.00 96.81 82 LYS A O 1
ATOM 734 N N . ALA A 1 8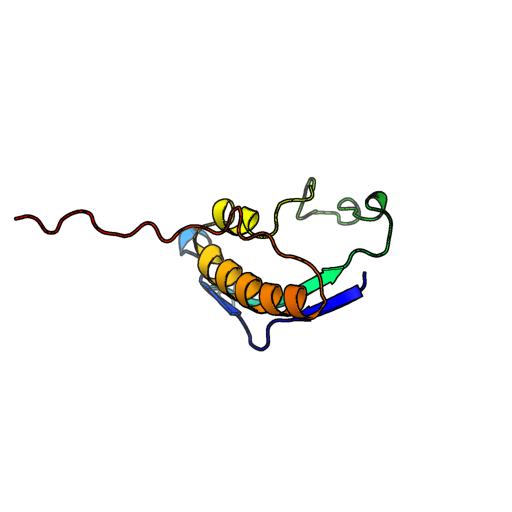3 ? -6.252 2.550 -2.544 1.00 97.44 83 ALA A N 1
ATOM 735 C CA . ALA A 1 83 ? -4.949 2.949 -3.066 1.00 97.44 83 ALA A CA 1
ATOM 736 C C . ALA A 1 83 ? -4.674 2.309 -4.429 1.00 97.44 83 ALA A C 1
ATOM 738 O O . ALA A 1 83 ? -4.355 3.004 -5.384 1.00 97.44 83 ALA A O 1
ATOM 739 N N . MET A 1 84 ? -4.852 0.995 -4.539 1.00 95.94 84 MET A N 1
ATOM 740 C CA . MET A 1 84 ? -4.547 0.240 -5.753 1.00 95.94 84 MET A CA 1
ATOM 741 C C . MET A 1 84 ? -5.551 0.516 -6.875 1.00 95.94 84 MET A C 1
ATOM 743 O O . MET A 1 84 ? -5.164 0.589 -8.032 1.00 95.94 84 MET A O 1
ATOM 747 N N . SER A 1 85 ? -6.831 0.745 -6.562 1.00 94.56 85 SER A N 1
ATOM 748 C CA . SER A 1 85 ? -7.798 1.155 -7.594 1.00 94.56 85 SER A CA 1
ATOM 749 C C . SER A 1 85 ? -7.456 2.533 -8.165 1.00 94.56 85 SER A C 1
ATOM 751 O O . SER A 1 85 ? -7.504 2.722 -9.374 1.00 94.56 85 SER A O 1
ATOM 753 N N . GLU A 1 86 ? -7.081 3.490 -7.311 1.00 95.44 86 GLU A N 1
ATOM 754 C CA . GLU A 1 86 ? -6.703 4.840 -7.741 1.00 95.44 86 GLU A CA 1
ATOM 755 C C . GLU A 1 86 ? -5.386 4.840 -8.533 1.00 95.44 86 GLU A C 1
ATOM 757 O O . GLU A 1 86 ? -5.301 5.420 -9.614 1.00 95.44 86 GLU A O 1
ATOM 762 N N . LEU A 1 87 ? -4.364 4.150 -8.025 1.00 95.25 87 LEU A N 1
ATOM 763 C CA . LEU A 1 87 ? -3.042 4.089 -8.648 1.00 95.25 87 LEU A CA 1
ATOM 764 C C . LEU A 1 87 ? -3.030 3.212 -9.910 1.00 95.25 87 LEU A C 1
ATOM 766 O O . LEU A 1 87 ? -2.266 3.492 -10.830 1.00 95.25 87 LEU A O 1
ATOM 770 N N . GLY A 1 88 ? -3.886 2.192 -9.989 1.00 93.38 88 GLY A N 1
ATOM 771 C CA . GLY A 1 88 ? -4.025 1.337 -11.169 1.00 93.38 88 GLY A CA 1
ATOM 772 C C . GLY A 1 88 ? -4.520 2.105 -12.395 1.00 93.38 88 GLY A C 1
ATOM 773 O O . GLY A 1 88 ? -4.048 1.858 -13.502 1.00 93.38 88 GLY A O 1
ATOM 774 N N . VAL A 1 89 ? -5.386 3.107 -12.200 1.00 91.44 89 VAL A N 1
ATOM 775 C CA . VAL A 1 89 ? -5.792 4.025 -13.280 1.00 91.44 89 VAL A CA 1
ATOM 776 C C . VAL A 1 89 ? -4.586 4.805 -13.806 1.00 91.44 89 VAL A C 1
ATOM 778 O O . VAL A 1 89 ? -4.425 4.933 -15.016 1.00 91.44 89 VAL A O 1
ATOM 781 N N . LEU A 1 90 ? -3.696 5.270 -12.921 1.00 90.56 90 LEU A N 1
ATOM 782 C CA . LEU A 1 90 ? -2.478 5.975 -13.334 1.00 90.56 90 LEU A CA 1
ATOM 783 C C . LEU A 1 90 ? -1.523 5.066 -14.117 1.00 90.56 90 LEU A C 1
ATOM 785 O O . LEU A 1 90 ? -0.882 5.533 -15.053 1.00 90.56 90 LEU A O 1
ATOM 789 N N . LEU A 1 91 ? -1.423 3.779 -13.768 1.00 89.94 91 LEU A N 1
ATOM 790 C CA . LEU A 1 91 ? -0.629 2.821 -14.545 1.00 89.94 91 LEU A CA 1
ATOM 791 C C . LEU A 1 91 ? -1.169 2.663 -15.968 1.00 89.94 91 LEU A C 1
ATOM 793 O O . LEU A 1 91 ? -0.397 2.774 -16.919 1.00 89.94 91 LEU A O 1
ATOM 797 N N . ALA A 1 92 ? -2.484 2.474 -16.106 1.00 86.81 92 ALA A N 1
ATOM 798 C CA . ALA A 1 92 ? -3.129 2.322 -17.406 1.00 86.81 92 ALA A CA 1
ATOM 799 C C . ALA A 1 92 ? -2.932 3.567 -18.289 1.00 86.81 92 ALA A C 1
ATOM 801 O O . ALA A 1 92 ? -2.567 3.437 -19.456 1.00 86.81 92 ALA A O 1
ATOM 802 N N . THR A 1 93 ? -3.078 4.771 -17.724 1.00 86.31 93 THR A N 1
ATOM 803 C CA . THR A 1 93 ? -2.818 6.036 -18.438 1.00 86.31 93 THR A CA 1
ATOM 804 C C . THR A 1 93 ? -1.361 6.168 -18.892 1.00 86.31 93 THR A C 1
ATOM 806 O O . THR A 1 93 ? -1.096 6.746 -19.941 1.00 86.31 93 THR A O 1
ATOM 809 N N . ASN A 1 94 ? -0.413 5.598 -18.144 1.00 83.38 94 ASN A N 1
ATOM 810 C CA . ASN A 1 94 ? 1.008 5.567 -18.503 1.00 83.38 94 ASN A CA 1
ATOM 811 C C . ASN A 1 94 ? 1.376 4.393 -19.436 1.00 83.38 94 ASN A C 1
ATOM 813 O O . ASN A 1 94 ? 2.559 4.097 -19.609 1.00 83.38 94 ASN A O 1
ATOM 817 N N . GLY A 1 95 ? 0.386 3.702 -20.014 1.00 85.12 95 GLY A N 1
ATOM 818 C CA . GLY A 1 95 ? 0.597 2.596 -20.951 1.00 85.12 95 GLY A CA 1
ATOM 819 C C . GLY A 1 95 ? 1.097 1.302 -20.305 1.00 85.12 95 GLY A C 1
ATOM 820 O O . GLY A 1 95 ? 1.561 0.410 -21.011 1.00 85.12 95 GLY A O 1
ATOM 821 N N . ILE A 1 96 ? 1.023 1.182 -18.976 1.00 85.19 96 ILE A N 1
ATOM 822 C CA . ILE A 1 96 ? 1.411 -0.030 -18.251 1.00 85.19 96 ILE A CA 1
ATOM 823 C C . ILE A 1 96 ? 0.152 -0.890 -18.075 1.00 85.19 96 ILE A C 1
ATOM 825 O O . ILE A 1 96 ? -0.738 -0.507 -17.307 1.00 85.19 96 ILE A O 1
ATOM 829 N N . PRO A 1 97 ? 0.037 -2.039 -18.767 1.00 83.00 97 PRO A N 1
ATOM 830 C CA . PRO A 1 97 ? -1.152 -2.870 -18.674 1.00 83.00 97 PRO A CA 1
ATOM 831 C C . PRO A 1 97 ? -1.260 -3.480 -17.274 1.00 83.00 97 PRO A C 1
ATOM 833 O O . PRO A 1 97 ? -0.353 -4.162 -16.799 1.00 83.00 97 PRO A O 1
ATOM 836 N N . VAL A 1 98 ? -2.399 -3.258 -16.622 1.00 83.88 98 VAL A N 1
ATOM 837 C CA . VAL A 1 98 ? -2.756 -3.914 -15.363 1.00 83.88 98 VAL A CA 1
ATOM 838 C C . VAL A 1 98 ? -3.743 -5.024 -15.692 1.00 83.88 98 VAL A C 1
ATOM 840 O O . VAL A 1 98 ? -4.883 -4.752 -16.070 1.00 83.88 98 VAL A O 1
ATOM 843 N N . LYS A 1 99 ? -3.312 -6.281 -15.566 1.00 82.44 99 LYS A N 1
ATOM 844 C CA . LYS A 1 99 ? -4.202 -7.433 -15.756 1.00 82.44 99 LYS A CA 1
ATOM 845 C C . LYS A 1 99 ? -5.344 -7.370 -14.742 1.00 82.44 99 LYS A C 1
ATOM 847 O O . LYS A 1 99 ? -5.126 -7.015 -13.588 1.00 82.44 99 LYS A O 1
ATOM 852 N N . ALA A 1 100 ? -6.559 -7.721 -15.156 1.00 78.69 100 ALA A N 1
ATOM 853 C CA . ALA A 1 100 ? -7.701 -7.827 -14.240 1.00 78.69 100 ALA A CA 1
ATOM 854 C C . ALA A 1 100 ? -7.656 -9.113 -13.390 1.00 78.69 100 ALA A C 1
ATOM 856 O O . ALA A 1 100 ? -8.361 -9.229 -12.385 1.00 78.69 100 ALA A O 1
ATOM 857 N N . GLU A 1 101 ? -6.825 -10.072 -13.799 1.00 75.88 101 GLU A N 1
ATOM 858 C CA . GLU A 1 101 ? -6.547 -11.319 -13.092 1.00 75.88 101 GLU A CA 1
ATOM 859 C C . GLU A 1 101 ? -6.101 -11.024 -11.651 1.00 75.88 101 GLU A C 1
ATOM 861 O O . GLU A 1 101 ? -5.281 -10.144 -11.397 1.00 75.88 101 GLU A O 1
ATOM 866 N N . GLY A 1 102 ? -6.702 -11.715 -10.682 1.00 74.19 102 GLY A N 1
ATOM 867 C CA . GLY A 1 102 ? -6.412 -11.515 -9.260 1.00 74.19 102 GLY A CA 1
ATOM 868 C C . GLY A 1 102 ? -7.201 -10.393 -8.576 1.00 74.19 102 GLY A C 1
ATOM 869 O O . GLY A 1 102 ? -7.181 -10.335 -7.342 1.00 74.19 102 GLY A O 1
ATOM 870 N N . TYR A 1 103 ? -7.948 -9.545 -9.305 1.00 80.06 103 TYR A N 1
ATOM 871 C CA . TYR A 1 103 ? -8.873 -8.609 -8.655 1.00 80.06 103 TYR A CA 1
ATOM 872 C C . TYR A 1 103 ? -9.935 -9.404 -7.885 1.00 80.06 103 TYR A C 1
ATOM 874 O O . TYR A 1 103 ? -10.591 -10.270 -8.474 1.00 80.06 103 TYR A O 1
ATOM 882 N N . PRO A 1 104 ? -10.147 -9.143 -6.581 1.00 74.38 104 PRO A N 1
ATOM 883 C CA . PRO A 1 104 ? -11.120 -9.893 -5.808 1.00 74.38 104 PRO A CA 1
ATOM 884 C C . PRO A 1 104 ? -12.520 -9.646 -6.377 1.00 74.38 104 PRO A C 1
ATOM 886 O O . PRO A 1 104 ? -13.112 -8.579 -6.192 1.00 74.38 104 PRO A O 1
ATOM 889 N N . ALA A 1 105 ? -13.064 -10.646 -7.074 1.00 65.25 105 ALA A N 1
ATOM 890 C CA . ALA A 1 105 ? -14.439 -10.622 -7.546 1.00 65.25 105 ALA A CA 1
ATOM 891 C C . ALA A 1 105 ? -15.368 -10.363 -6.353 1.00 65.25 105 ALA A C 1
ATOM 893 O O . ALA A 1 105 ? -15.210 -10.963 -5.282 1.00 65.25 105 ALA A O 1
ATOM 894 N N . LYS A 1 106 ? -16.354 -9.471 -6.521 1.00 56.75 106 LYS A N 1
ATOM 895 C CA . LYS A 1 106 ? -17.413 -9.290 -5.524 1.00 56.75 106 LYS A CA 1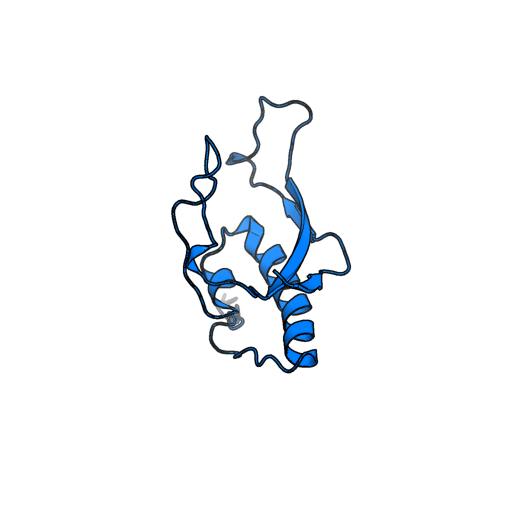
ATOM 896 C C . LYS A 1 106 ? -18.100 -10.644 -5.343 1.00 56.75 106 LYS A C 1
ATOM 898 O O . LYS A 1 106 ? -18.937 -11.025 -6.154 1.00 56.75 106 LYS A O 1
ATOM 903 N N . LYS A 1 107 ? -17.774 -11.381 -4.275 1.00 48.44 107 LYS A N 1
ATOM 904 C CA . LYS A 1 107 ? -18.627 -12.481 -3.823 1.00 48.44 107 LYS A CA 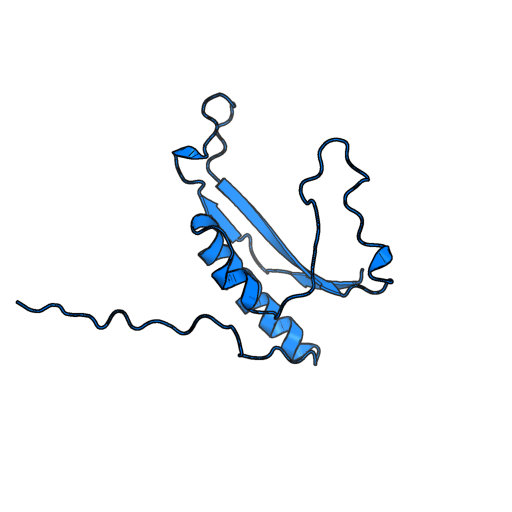1
ATOM 905 C C . LYS A 1 107 ? -19.958 -11.840 -3.456 1.00 48.44 107 LYS A C 1
ATOM 907 O O . LYS A 1 107 ? -20.067 -11.207 -2.406 1.00 48.44 107 LYS A O 1
ATOM 912 N N . ASN A 1 108 ? -20.942 -11.947 -4.346 1.00 39.72 108 ASN A N 1
ATOM 913 C CA . ASN A 1 108 ? -22.314 -11.572 -4.055 1.00 39.72 108 ASN A CA 1
ATOM 914 C C . ASN A 1 108 ? -22.693 -12.244 -2.732 1.00 39.72 108 ASN A C 1
ATOM 916 O O . ASN A 1 108 ? -22.735 -13.473 -2.641 1.00 39.72 108 ASN A O 1
ATOM 920 N N . LYS A 1 109 ? -22.968 -11.445 -1.695 1.00 45.38 109 LYS A N 1
ATOM 921 C CA . LYS A 1 109 ? -23.702 -11.900 -0.510 1.00 45.38 109 LYS A CA 1
ATOM 922 C C . LYS A 1 109 ? -25.158 -12.150 -0.922 1.00 45.38 109 LYS A C 1
ATOM 924 O O . LYS A 1 109 ? -26.070 -11.479 -0.466 1.00 45.38 109 LYS A O 1
ATOM 929 N N . ALA A 1 110 ? -25.367 -13.116 -1.806 1.00 45.84 110 ALA A N 1
ATOM 930 C CA . ALA A 1 110 ? -26.655 -13.723 -2.080 1.00 45.84 110 ALA A CA 1
ATOM 931 C C . ALA A 1 110 ? -26.641 -15.115 -1.440 1.00 45.84 110 ALA A C 1
ATOM 933 O O . ALA A 1 110 ? -26.588 -16.140 -2.112 1.00 45.84 110 ALA A O 1
ATOM 934 N N . LYS A 1 111 ? -26.632 -15.158 -0.105 1.00 42.12 111 LYS A N 1
ATOM 935 C CA . LYS A 1 111 ? -27.052 -16.344 0.647 1.00 42.12 111 LYS A CA 1
ATOM 936 C C . LYS A 1 111 ? -28.055 -15.914 1.716 1.00 42.12 111 LYS A C 1
ATOM 938 O O . LYS A 1 111 ? -27.676 -15.494 2.798 1.00 42.12 111 LYS A O 1
ATOM 943 N N . LYS A 1 112 ? -29.324 -16.030 1.308 1.00 41.78 112 LYS A N 1
ATOM 944 C CA . LYS A 1 112 ? -30.534 -16.333 2.086 1.00 41.78 112 LYS A CA 1
ATOM 945 C C . LYS A 1 112 ? -30.781 -15.499 3.350 1.00 41.78 112 LYS A C 1
ATOM 947 O O . LYS A 1 112 ? -30.446 -15.910 4.450 1.00 41.78 112 LYS A O 1
ATOM 952 N N . ALA A 1 113 ? -31.571 -14.441 3.178 1.00 46.34 113 ALA A N 1
ATOM 953 C CA . ALA A 1 113 ? -32.803 -14.350 3.951 1.00 46.34 113 ALA A CA 1
ATOM 954 C C . ALA A 1 113 ? -33.751 -15.466 3.453 1.00 46.34 113 ALA A C 1
ATOM 956 O O . ALA A 1 113 ? -34.262 -15.404 2.338 1.00 46.34 113 ALA A O 1
ATOM 957 N N . LYS A 1 114 ? -33.864 -16.544 4.224 1.00 44.41 114 LYS A N 1
ATOM 958 C CA . LYS A 1 114 ? -34.973 -17.517 4.260 1.00 44.41 114 LYS A CA 1
ATOM 959 C C . LYS A 1 114 ? -35.049 -17.863 5.751 1.00 44.41 114 LYS A C 1
ATOM 961 O O . LYS A 1 114 ? -34.021 -18.271 6.286 1.00 44.41 114 LYS A O 1
ATOM 966 N N . SER A 1 115 ? -36.005 -17.281 6.474 1.00 38.94 115 SER A N 1
ATOM 967 C CA . SER A 1 115 ? -37.364 -17.808 6.688 1.00 38.94 115 SER A CA 1
ATOM 968 C C . SER A 1 115 ? -37.349 -19.181 7.330 1.00 38.94 115 SER A C 1
ATOM 970 O O . SER A 1 115 ? -36.627 -20.053 6.800 1.00 38.94 115 SER A O 1
#